Protein AF-A0A7Z9GA40-F1 (afdb_monomer_lite)

Radius of gyration: 10.46 Å; chains: 1; bounding box: 29×19×28 Å

Secondary structure (DSSP, 8-state):
--TT-EEEEPTT-TT-TT-EEEEEEESTTSSS-TTEEEEEETTS-EEEEEGGGEEEEE---

pLDDT: mean 88.92, std 10.0, range [55.59, 97.12]

Foldseek 3Di:
DDFQFKKFFAPPDPPDHTWIWGFHDAPPVPPPHRQKTWTQTPVRDIDIDGVVRIGTPDDDD

Sequence (61 aa):
MKVGDLVKASDGIDCGENLVGIITCIDPEGINDEEEVEVLWNDGDRCNHSTWLLELINESR

Structure (mmCIF, N/CA/C/O backbone):
data_AF-A0A7Z9GA40-F1
#
_entry.id   AF-A0A7Z9GA40-F1
#
loop_
_atom_site.group_PDB
_atom_site.id
_atom_site.type_symbol
_atom_site.label_atom_id
_atom_site.label_alt_id
_atom_site.label_comp_id
_atom_site.label_asym_id
_atom_site.label_entity_id
_atom_site.label_seq_id
_atom_site.pdbx_PDB_ins_code
_atom_site.Cartn_x
_atom_site.Cartn_y
_atom_site.Cartn_z
_atom_site.occupancy
_atom_site.B_iso_or_equiv
_atom_site.auth_seq_id
_atom_site.auth_comp_id
_atom_site.auth_asym_id
_atom_site.auth_atom_id
_atom_site.pdbx_PDB_model_num
ATOM 1 N N . MET A 1 1 ? -6.690 6.528 4.630 1.00 88.69 1 MET A N 1
ATOM 2 C CA . MET A 1 1 ? -6.568 5.353 3.747 1.00 88.69 1 MET A CA 1
ATOM 3 C C . MET A 1 1 ? -7.137 4.147 4.473 1.00 88.69 1 MET A C 1
ATOM 5 O O . MET A 1 1 ? -7.037 4.097 5.692 1.00 88.69 1 MET A O 1
ATOM 9 N N . LYS A 1 2 ? -7.768 3.216 3.760 1.00 92.75 2 LYS A N 1
ATOM 10 C CA . LYS A 1 2 ? -8.307 1.960 4.301 1.00 92.75 2 LYS A CA 1
ATOM 11 C C . LYS A 1 2 ? -8.082 0.805 3.327 1.00 92.75 2 LYS A C 1
ATOM 13 O O . LYS A 1 2 ? -7.827 1.019 2.144 1.00 92.75 2 LYS A O 1
ATOM 18 N N . VAL A 1 3 ? -8.229 -0.425 3.819 1.00 95.75 3 VAL A N 1
ATOM 19 C CA . VAL A 1 3 ? -8.217 -1.627 2.971 1.00 95.75 3 VAL A CA 1
ATOM 20 C C . VAL A 1 3 ? -9.239 -1.487 1.840 1.00 95.75 3 VAL A C 1
ATOM 22 O O . VAL A 1 3 ? -10.393 -1.130 2.078 1.00 95.75 3 VAL A O 1
ATOM 25 N N . GLY A 1 4 ? -8.802 -1.780 0.617 1.00 95.56 4 GLY A N 1
ATOM 26 C CA . GLY A 1 4 ? -9.591 -1.664 -0.607 1.00 95.56 4 GLY A CA 1
ATOM 27 C C . GLY A 1 4 ? -9.464 -0.321 -1.329 1.00 95.56 4 GLY A C 1
ATOM 28 O O . GLY A 1 4 ? -9.911 -0.223 -2.471 1.00 95.56 4 GLY A O 1
ATOM 29 N N . ASP A 1 5 ? -8.856 0.698 -0.717 1.00 95.62 5 ASP A N 1
ATOM 30 C CA . ASP A 1 5 ? -8.587 1.961 -1.407 1.00 95.62 5 ASP A CA 1
ATOM 31 C C . ASP A 1 5 ? -7.584 1.765 -2.548 1.00 95.62 5 ASP A C 1
ATOM 33 O O . ASP A 1 5 ? -6.604 1.024 -2.418 1.00 95.62 5 ASP A O 1
ATOM 37 N N . LEU A 1 6 ? -7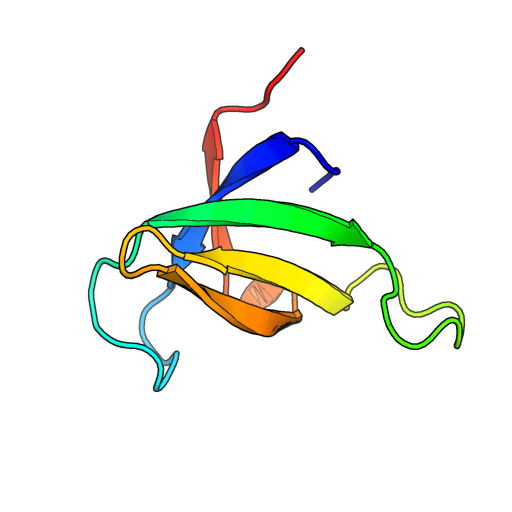.831 2.461 -3.660 1.00 95.44 6 LEU A N 1
ATOM 38 C CA . LEU A 1 6 ? -6.934 2.500 -4.808 1.00 95.44 6 LEU A CA 1
ATOM 39 C C . LEU A 1 6 ? -5.961 3.669 -4.646 1.00 95.44 6 LEU A C 1
ATOM 41 O O . LEU A 1 6 ? -6.385 4.825 -4.541 1.00 95.44 6 LEU A O 1
ATOM 45 N N . VAL A 1 7 ? -4.667 3.375 -4.680 1.00 94.62 7 VAL A N 1
ATOM 46 C CA . VAL A 1 7 ? -3.588 4.339 -4.457 1.00 94.62 7 VAL A CA 1
ATOM 47 C C . VAL A 1 7 ? -2.606 4.375 -5.621 1.00 94.62 7 VAL A C 1
ATOM 49 O O . VAL A 1 7 ? -2.477 3.412 -6.375 1.00 94.62 7 VAL A O 1
ATOM 52 N N . LYS A 1 8 ? -1.901 5.494 -5.755 1.00 93.62 8 LYS A N 1
ATOM 53 C CA . LYS A 1 8 ? -0.762 5.685 -6.650 1.00 93.62 8 LYS A CA 1
ATOM 54 C C . LYS A 1 8 ? 0.508 5.845 -5.820 1.00 93.62 8 LYS A C 1
ATOM 56 O O . LYS A 1 8 ? 0.459 6.472 -4.765 1.00 93.62 8 LYS A O 1
ATOM 61 N N . ALA A 1 9 ? 1.636 5.347 -6.314 1.00 91.44 9 ALA A N 1
ATOM 62 C CA . ALA A 1 9 ? 2.937 5.734 -5.779 1.00 91.44 9 AL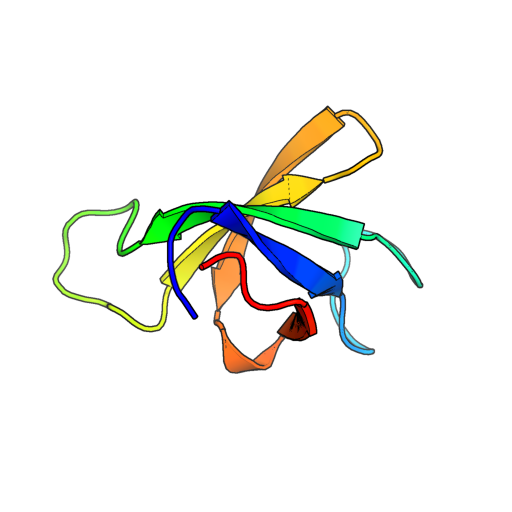A A CA 1
ATOM 63 C C . ALA A 1 9 ? 3.206 7.229 -6.042 1.00 91.44 9 ALA A C 1
ATOM 65 O O . ALA A 1 9 ? 3.075 7.691 -7.182 1.00 91.44 9 ALA A O 1
ATOM 66 N N . SER A 1 10 ? 3.579 7.966 -4.993 1.00 87.19 10 SER A N 1
ATOM 67 C CA . SER A 1 10 ? 4.066 9.344 -5.099 1.00 87.19 10 SER A CA 1
ATOM 68 C C . SER A 1 10 ? 5.483 9.389 -5.675 1.00 87.19 10 SER A C 1
ATOM 70 O O . SER A 1 10 ? 6.233 8.408 -5.617 1.00 87.19 10 SER A O 1
ATOM 72 N N . ASP A 1 11 ? 5.885 10.559 -6.172 1.00 74.50 11 ASP A N 1
ATOM 73 C CA . ASP A 1 11 ? 7.267 10.809 -6.584 1.00 74.50 11 ASP A CA 1
ATOM 74 C C . ASP A 1 11 ? 8.221 10.564 -5.396 1.00 74.50 11 ASP A C 1
ATOM 76 O O . ASP A 1 11 ? 8.114 11.212 -4.353 1.00 74.50 11 ASP A O 1
ATOM 80 N N . GLY A 1 12 ? 9.153 9.614 -5.541 1.00 68.81 12 GLY A N 1
ATOM 81 C CA . GLY A 1 12 ? 10.135 9.253 -4.506 1.00 68.81 12 GLY A CA 1
ATOM 82 C C . GLY A 1 12 ? 10.015 7.836 -3.936 1.00 68.81 12 GLY A C 1
ATOM 83 O O . GLY A 1 12 ? 10.865 7.442 -3.138 1.00 68.81 12 GLY A O 1
ATOM 84 N N . ILE A 1 13 ? 9.013 7.058 -4.353 1.00 76.44 13 ILE A N 1
ATOM 85 C CA . ILE A 1 13 ? 8.959 5.615 -4.094 1.00 76.44 13 ILE A CA 1
ATOM 86 C C . ILE A 1 13 ? 9.856 4.864 -5.101 1.00 76.44 13 ILE A C 1
ATOM 88 O O . ILE A 1 13 ? 9.695 5.004 -6.312 1.00 76.44 13 ILE A O 1
ATOM 92 N N . ASP A 1 14 ? 10.761 4.014 -4.602 1.00 72.19 14 ASP A N 1
ATOM 93 C CA . ASP A 1 14 ? 11.694 3.201 -5.416 1.00 72.19 14 ASP A CA 1
ATOM 94 C C . ASP A 1 14 ? 11.033 1.966 -6.076 1.00 72.19 14 ASP A C 1
ATOM 96 O O . ASP A 1 14 ? 11.694 1.118 -6.666 1.00 72.19 14 ASP A O 1
ATOM 100 N N . CYS A 1 15 ? 9.707 1.843 -5.983 1.00 68.19 15 CYS A N 1
ATOM 101 C CA . CYS A 1 15 ? 8.927 0.774 -6.617 1.00 68.19 15 CYS A CA 1
ATOM 102 C C . CYS A 1 15 ? 8.670 1.038 -8.106 1.00 68.19 15 CYS A C 1
ATOM 104 O O . CYS A 1 15 ? 8.346 0.11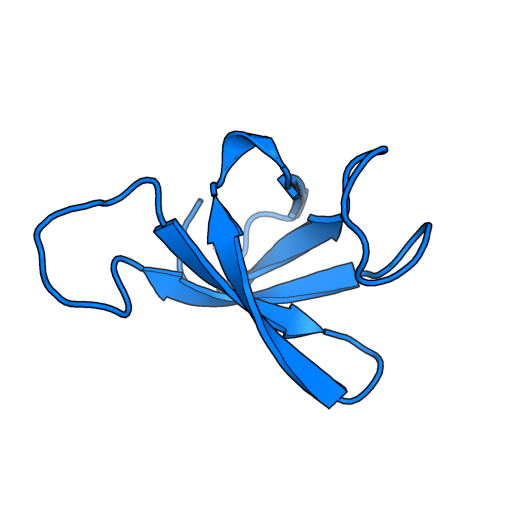3 -8.840 1.00 68.19 15 CYS A O 1
ATOM 106 N N . GLY A 1 16 ? 8.825 2.282 -8.570 1.00 66.25 16 GLY A N 1
ATOM 107 C CA . GLY A 1 16 ? 8.616 2.666 -9.965 1.00 66.25 16 GLY A CA 1
ATOM 108 C C . GLY A 1 16 ? 7.607 3.800 -10.131 1.00 66.25 16 GLY A C 1
ATOM 109 O O . GLY A 1 16 ? 6.588 3.882 -9.445 1.00 66.25 16 GLY A O 1
ATOM 110 N N . GLU A 1 17 ? 7.895 4.694 -11.076 1.00 66.94 17 GLU A N 1
ATOM 111 C CA . GLU A 1 17 ? 7.026 5.826 -11.393 1.00 66.94 17 GLU A CA 1
ATOM 112 C C . GLU A 1 17 ? 5.670 5.337 -11.937 1.00 66.94 17 GLU A C 1
ATOM 114 O O . GLU A 1 17 ? 5.607 4.512 -12.848 1.00 66.94 17 GLU A O 1
ATOM 119 N N . ASN A 1 18 ? 4.570 5.910 -11.437 1.00 78.06 18 ASN A N 1
ATOM 120 C CA . ASN A 1 18 ? 3.193 5.647 -11.885 1.00 78.06 18 ASN A CA 1
ATOM 121 C C . ASN A 1 18 ? 2.607 4.259 -11.576 1.00 78.06 18 ASN A C 1
ATOM 123 O O . ASN A 1 18 ? 1.614 3.874 -12.203 1.00 78.06 18 ASN A O 1
ATOM 127 N N . LEU A 1 19 ? 3.144 3.535 -10.594 1.00 89.94 19 LEU A N 1
ATOM 128 C CA . LEU A 1 19 ? 2.464 2.348 -10.083 1.00 89.94 19 LEU A CA 1
ATOM 129 C C . LEU A 1 19 ? 1.143 2.711 -9.401 1.00 89.94 19 LEU A C 1
ATOM 131 O O . LEU A 1 19 ? 1.025 3.723 -8.704 1.00 89.94 19 LEU A O 1
ATOM 135 N N . VAL A 1 20 ? 0.147 1.857 -9.623 1.00 94.00 20 VAL A N 1
ATOM 136 C CA . VAL A 1 20 ? -1.171 1.924 -8.990 1.00 94.00 20 VAL A CA 1
ATOM 137 C C . VAL A 1 20 ? -1.384 0.617 -8.250 1.00 94.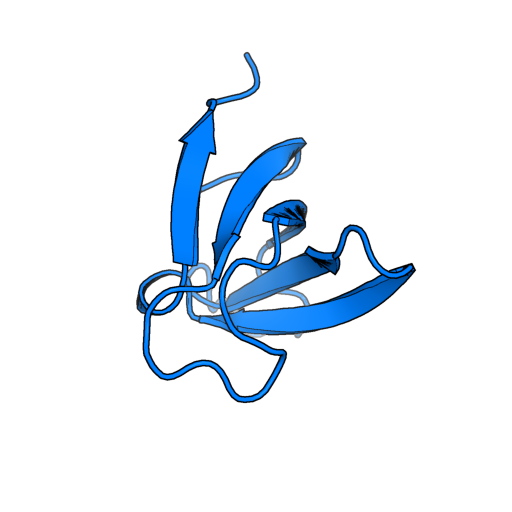00 20 VAL A C 1
ATOM 139 O O . VAL A 1 20 ? -1.077 -0.449 -8.780 1.00 94.00 20 VAL A O 1
ATOM 142 N N . GLY A 1 21 ? -1.908 0.687 -7.036 1.00 94.62 2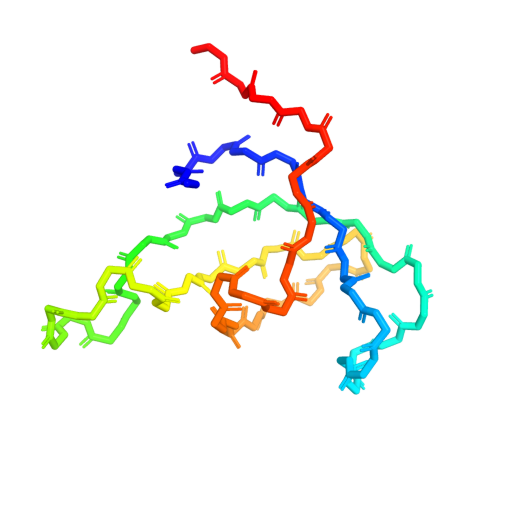1 GLY A N 1
ATOM 143 C CA . GLY A 1 21 ? -2.097 -0.476 -6.186 1.00 94.62 21 GLY A CA 1
ATOM 144 C C . GLY A 1 21 ? -3.331 -0.357 -5.312 1.00 94.62 21 GLY A C 1
ATOM 145 O O . GLY A 1 21 ? -3.981 0.686 -5.259 1.00 94.62 21 GLY A O 1
ATOM 146 N N . ILE A 1 22 ? -3.670 -1.453 -4.647 1.00 96.38 22 ILE A N 1
ATOM 147 C CA . ILE A 1 22 ? -4.785 -1.520 -3.704 1.00 96.38 22 ILE A CA 1
ATOM 148 C C . ILE A 1 22 ? -4.222 -1.774 -2.314 1.00 96.38 22 ILE A C 1
ATOM 150 O O . ILE A 1 22 ? -3.364 -2.642 -2.142 1.00 96.38 22 ILE A O 1
ATOM 154 N N . ILE A 1 23 ? -4.729 -1.054 -1.318 1.00 96.56 23 ILE A N 1
ATOM 155 C CA . ILE A 1 23 ? -4.372 -1.310 0.078 1.00 96.56 23 ILE A CA 1
ATOM 156 C C . ILE A 1 23 ? -4.979 -2.639 0.519 1.00 96.56 23 ILE A C 1
ATOM 158 O O . ILE A 1 23 ? -6.190 -2.847 0.434 1.00 96.56 23 ILE A O 1
ATOM 162 N N . THR A 1 24 ? -4.136 -3.531 1.025 1.00 97.12 24 THR A N 1
ATOM 163 C CA . THR A 1 24 ? -4.525 -4.879 1.460 1.00 97.12 24 THR A CA 1
ATOM 164 C C . THR A 1 24 ? -4.470 -5.063 2.973 1.00 97.12 24 THR A C 1
ATOM 166 O O . THR A 1 24 ? -5.227 -5.879 3.499 1.00 97.12 24 THR A O 1
ATOM 169 N N . CYS A 1 25 ? -3.664 -4.265 3.678 1.00 97.12 25 CYS A N 1
ATOM 170 C CA . CYS A 1 25 ? -3.545 -4.288 5.134 1.00 97.12 25 CYS A CA 1
ATOM 171 C C . CYS A 1 25 ? -3.213 -2.889 5.685 1.00 97.12 25 CYS A C 1
ATOM 173 O O . CYS A 1 25 ? -2.526 -2.121 5.013 1.00 97.12 25 CYS A O 1
ATOM 175 N N . ILE A 1 26 ? -3.686 -2.581 6.896 1.00 96.62 26 ILE A N 1
ATOM 176 C CA . ILE A 1 26 ? -3.286 -1.412 7.703 1.00 96.62 26 ILE A CA 1
ATOM 177 C C . ILE A 1 26 ? -2.516 -1.947 8.910 1.00 96.62 26 ILE A C 1
ATOM 179 O O . ILE A 1 26 ? -2.961 -2.945 9.478 1.00 96.62 26 ILE A O 1
ATOM 183 N N . ASP A 1 27 ? -1.411 -1.302 9.289 1.00 95.38 27 ASP A N 1
ATOM 184 C CA . ASP A 1 27 ? -0.494 -1.772 10.338 1.00 95.38 27 ASP A CA 1
ATOM 185 C C . ASP A 1 27 ? -0.073 -3.241 10.116 1.00 95.38 27 ASP A C 1
ATOM 187 O O . ASP A 1 27 ? -0.357 -4.118 10.939 1.00 95.38 27 ASP A O 1
ATOM 191 N N . PRO A 1 28 ? 0.560 -3.565 8.968 1.00 94.25 28 PRO A N 1
ATOM 192 C CA . PRO A 1 28 ? 0.955 -4.938 8.652 1.00 94.25 28 PRO A CA 1
ATOM 193 C C . PRO A 1 28 ? 1.927 -5.541 9.679 1.00 94.25 28 PRO A C 1
ATOM 195 O O . PRO A 1 28 ? 1.980 -6.765 9.816 1.00 94.25 28 PRO A O 1
ATOM 198 N N . GLU A 1 29 ? 2.673 -4.709 10.411 1.00 93.00 29 GLU A N 1
ATOM 199 C CA . GLU A 1 29 ? 3.592 -5.140 11.469 1.00 93.00 29 GLU A CA 1
ATOM 200 C C . GLU A 1 29 ? 2.900 -5.364 12.828 1.00 93.00 29 GLU A C 1
ATOM 202 O O . GLU A 1 29 ? 3.448 -6.056 13.692 1.00 93.00 29 GLU A O 1
ATOM 207 N N . GLY A 1 30 ? 1.688 -4.834 13.026 1.00 92.94 30 GLY A N 1
ATOM 208 C CA . GLY A 1 30 ? 0.925 -4.971 14.269 1.00 92.94 30 GLY A CA 1
ATOM 209 C C . GLY A 1 30 ? 1.530 -4.203 15.447 1.00 92.94 30 GLY A C 1
ATOM 210 O O . GLY A 1 30 ? 1.377 -4.620 16.601 1.00 92.94 30 GLY A O 1
ATOM 211 N N . ILE A 1 31 ? 2.259 -3.121 15.167 1.00 93.56 31 ILE A N 1
ATOM 212 C CA . ILE A 1 31 ? 2.941 -2.290 16.170 1.00 93.56 31 ILE A CA 1
ATOM 213 C C . ILE A 1 31 ? 2.164 -1.013 16.496 1.00 93.56 31 ILE A C 1
ATOM 215 O O . ILE A 1 31 ? 2.679 -0.145 17.205 1.00 93.56 31 ILE A O 1
ATOM 219 N N . ASN A 1 32 ? 0.907 -0.939 16.050 1.00 93.31 32 ASN A N 1
ATOM 220 C CA . ASN A 1 32 ? 0.017 0.200 16.207 1.00 93.31 32 ASN A CA 1
ATOM 221 C C . ASN A 1 32 ? 0.519 1.439 15.442 1.00 93.31 32 ASN A C 1
ATOM 223 O O . ASN A 1 32 ? 0.404 2.564 15.942 1.00 93.31 32 ASN A O 1
ATOM 227 N N . ASP A 1 33 ? 1.072 1.216 14.243 1.00 93.88 33 ASP A N 1
ATOM 228 C CA . ASP A 1 33 ? 1.379 2.260 13.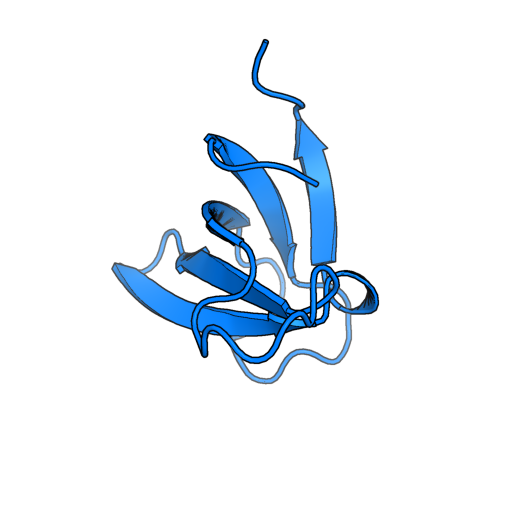261 1.00 93.88 33 ASP A CA 1
ATOM 229 C C . ASP A 1 33 ? 0.340 2.248 12.129 1.00 93.88 33 ASP A C 1
ATOM 231 O O . ASP A 1 33 ? 0.461 1.542 11.129 1.00 93.88 33 ASP A O 1
ATOM 235 N N . GLU A 1 34 ? -0.722 3.038 12.298 1.00 92.19 34 GLU A N 1
ATOM 236 C CA . GLU A 1 34 ? -1.790 3.164 11.297 1.00 92.19 34 GLU A CA 1
ATOM 237 C C . GLU A 1 34 ? -1.348 3.934 10.035 1.00 92.19 34 GLU A C 1
ATOM 239 O O . GLU A 1 34 ? -2.087 3.965 9.047 1.00 92.19 34 GLU A O 1
ATOM 244 N N . GLU A 1 35 ? -0.156 4.543 10.048 1.00 93.44 35 GLU A N 1
ATOM 245 C CA . GLU A 1 35 ? 0.428 5.218 8.889 1.00 93.44 35 GLU A CA 1
ATOM 246 C C . GLU A 1 35 ? 1.258 4.265 8.015 1.00 93.44 35 GLU A C 1
ATOM 248 O O . GLU A 1 35 ? 1.706 4.675 6.944 1.00 93.44 35 GLU A O 1
ATOM 253 N N . GLU A 1 36 ? 1.437 2.999 8.409 1.00 94.88 36 GLU A N 1
ATOM 254 C CA . GLU A 1 36 ? 2.026 1.957 7.567 1.00 94.88 36 GLU A CA 1
ATOM 255 C C . GLU A 1 36 ? 0.941 1.058 6.958 1.00 94.88 36 GLU A C 1
ATOM 257 O O . GLU A 1 36 ? 0.057 0.534 7.642 1.00 94.88 36 GLU A O 1
ATOM 262 N N . VAL A 1 37 ? 1.006 0.859 5.640 1.00 96.12 37 VAL A N 1
ATOM 263 C CA . VAL A 1 37 ? 0.032 0.063 4.888 1.00 96.12 37 VAL A CA 1
ATOM 264 C C . VAL A 1 37 ? 0.720 -0.888 3.920 1.00 96.12 37 VAL A C 1
ATOM 266 O O . VAL A 1 37 ? 1.734 -0.552 3.317 1.00 96.12 37 VAL A O 1
ATOM 269 N N . GLU A 1 38 ? 0.140 -2.068 3.717 1.00 96.19 38 GLU A N 1
ATOM 270 C CA . GLU A 1 38 ? 0.580 -3.000 2.674 1.00 96.19 38 GLU A CA 1
ATOM 271 C C . GLU A 1 38 ? -0.203 -2.742 1.384 1.00 96.19 38 GLU A C 1
ATOM 273 O O . GLU A 1 38 ? -1.441 -2.792 1.374 1.00 96.19 38 GLU A O 1
ATOM 278 N N . VAL A 1 39 ? 0.510 -2.532 0.279 1.00 95.56 39 VAL A N 1
ATOM 279 C CA . VAL A 1 39 ? -0.074 -2.294 -1.044 1.00 95.56 39 VAL A CA 1
ATOM 280 C C . VAL A 1 39 ? 0.213 -3.483 -1.957 1.00 95.56 39 VAL A C 1
ATOM 282 O O . VAL A 1 39 ? 1.353 -3.926 -2.065 1.00 95.56 39 VAL A O 1
ATOM 285 N N . LEU A 1 40 ? -0.824 -3.987 -2.631 1.00 95.81 40 LEU A N 1
ATOM 286 C CA . LEU A 1 40 ? -0.680 -4.880 -3.782 1.00 95.81 40 LEU A CA 1
ATOM 287 C C . LEU A 1 40 ? -0.653 -4.030 -5.052 1.00 95.81 40 LEU A C 1
ATOM 289 O O . LEU A 1 40 ? -1.677 -3.457 -5.440 1.00 95.81 40 LEU A O 1
ATOM 293 N N . TRP A 1 41 ? 0.510 -3.951 -5.685 1.00 94.25 41 TRP A N 1
ATOM 294 C CA . TRP A 1 41 ? 0.736 -3.177 -6.898 1.00 94.25 41 TRP A CA 1
ATOM 295 C C . TRP A 1 41 ? 0.225 -3.906 -8.146 1.00 94.25 41 TRP A C 1
ATOM 297 O O . TRP A 1 41 ? 0.050 -5.127 -8.174 1.00 94.25 41 TRP A O 1
ATOM 307 N N . ASN A 1 42 ? -0.057 -3.146 -9.204 1.00 93.00 42 ASN A N 1
ATOM 308 C CA . ASN A 1 42 ? -0.587 -3.663 -10.469 1.00 93.00 42 ASN A CA 1
ATOM 309 C C . ASN A 1 42 ? 0.406 -4.519 -11.273 1.00 93.00 42 ASN A C 1
ATOM 311 O O . ASN A 1 42 ? -0.009 -5.195 -12.216 1.00 93.00 42 ASN A O 1
ATOM 315 N N . ASP A 1 43 ? 1.687 -4.503 -10.918 1.00 91.12 43 ASP A N 1
ATOM 316 C CA . ASP A 1 43 ? 2.707 -5.421 -11.430 1.00 91.12 43 ASP A CA 1
ATOM 317 C C . ASP A 1 43 ? 2.737 -6.770 -10.681 1.00 91.12 43 ASP A C 1
ATOM 319 O O . ASP A 1 43 ? 3.388 -7.716 -11.129 1.00 91.12 43 ASP A O 1
ATOM 323 N N . GLY A 1 44 ? 1.969 -6.884 -9.593 1.00 91.19 44 GLY A N 1
ATOM 324 C CA . GLY A 1 44 ? 1.835 -8.074 -8.762 1.00 91.19 44 GLY A CA 1
ATOM 325 C C . GLY A 1 44 ? 2.705 -8.075 -7.506 1.00 91.19 44 GLY A C 1
ATOM 326 O O . GLY A 1 44 ? 2.592 -9.028 -6.732 1.00 91.19 44 GLY A O 1
ATOM 327 N N . ASP A 1 45 ? 3.542 -7.055 -7.286 1.00 91.81 45 ASP A N 1
ATOM 328 C CA . ASP A 1 45 ? 4.358 -6.964 -6.076 1.00 91.81 45 ASP A CA 1
ATOM 329 C C . ASP A 1 45 ? 3.533 -6.554 -4.846 1.00 91.81 45 ASP A C 1
ATOM 331 O O . ASP A 1 45 ? 2.497 -5.888 -4.951 1.00 91.81 45 ASP A O 1
ATOM 335 N N . ARG A 1 46 ? 3.994 -6.966 -3.660 1.00 93.75 46 ARG A N 1
ATOM 336 C CA . ARG A 1 46 ? 3.414 -6.578 -2.370 1.00 93.75 46 ARG A CA 1
ATOM 337 C C . ARG A 1 46 ? 4.492 -6.012 -1.471 1.00 93.75 46 ARG A C 1
ATOM 339 O O . ARG A 1 46 ? 5.427 -6.721 -1.102 1.00 93.75 46 ARG A O 1
ATOM 346 N N . CYS A 1 47 ? 4.313 -4.766 -1.062 1.00 91.88 47 CYS A N 1
ATOM 347 C CA . CYS A 1 47 ? 5.235 -4.109 -0.150 1.00 91.88 47 CYS A CA 1
ATOM 348 C C . CYS A 1 47 ? 4.523 -3.117 0.769 1.00 91.88 47 CYS A C 1
ATOM 350 O O . CYS A 1 47 ? 3.434 -2.612 0.473 1.00 91.88 47 CYS A O 1
ATOM 352 N N . ASN A 1 48 ? 5.158 -2.878 1.915 1.00 93.56 48 ASN A N 1
ATOM 353 C CA . ASN A 1 48 ? 4.689 -1.929 2.907 1.00 93.56 48 ASN A CA 1
ATOM 354 C C . ASN A 1 48 ? 5.183 -0.528 2.565 1.00 93.56 48 ASN A C 1
ATOM 356 O O . ASN A 1 48 ? 6.342 -0.333 2.189 1.00 93.56 48 ASN A O 1
ATOM 360 N N . HIS A 1 49 ? 4.308 0.449 2.746 1.00 92.44 49 HIS A N 1
ATOM 361 C CA . HIS A 1 49 ? 4.602 1.850 2.536 1.00 92.44 49 HIS A CA 1
ATOM 362 C C . HIS A 1 49 ? 3.958 2.697 3.610 1.00 92.44 49 HIS A C 1
ATOM 364 O O . HIS A 1 49 ? 2.854 2.424 4.077 1.00 92.44 49 HIS A O 1
ATOM 370 N N . SER A 1 50 ? 4.628 3.795 3.923 1.00 92.62 50 SER A N 1
ATOM 371 C CA . SER A 1 50 ? 4.004 4.868 4.667 1.00 92.62 50 SER A CA 1
ATOM 372 C C . SER A 1 50 ? 2.954 5.573 3.804 1.00 92.62 50 SER A C 1
ATOM 374 O O . SER A 1 50 ? 3.208 5.889 2.639 1.00 92.62 50 SER A O 1
ATOM 376 N N . THR A 1 51 ? 1.794 5.870 4.379 1.00 93.19 51 THR A N 1
ATOM 377 C CA . THR A 1 51 ? 0.656 6.556 3.735 1.00 93.19 51 THR A CA 1
ATOM 378 C C . THR A 1 51 ? 1.047 7.862 3.039 1.00 93.19 51 THR A C 1
ATOM 380 O O . THR A 1 51 ? 0.501 8.179 1.986 1.00 93.19 51 THR A O 1
ATOM 383 N N . TRP A 1 52 ? 2.010 8.620 3.577 1.00 91.06 52 TRP A N 1
ATOM 384 C CA . TRP A 1 52 ? 2.463 9.896 3.003 1.00 91.06 52 TRP A CA 1
ATOM 385 C C . TRP A 1 52 ? 3.255 9.749 1.697 1.00 91.06 52 TRP A C 1
ATOM 387 O O . TRP A 1 52 ? 3.490 10.742 1.009 1.00 91.06 52 TRP A O 1
ATOM 397 N N . LEU A 1 53 ? 3.673 8.531 1.348 1.00 91.56 53 LEU A N 1
ATOM 398 C CA . LEU A 1 53 ? 4.291 8.211 0.060 1.00 91.56 53 LEU A CA 1
ATOM 399 C C . LEU A 1 53 ? 3.262 7.740 -0.980 1.00 91.56 53 LEU A C 1
ATOM 401 O O . LEU A 1 53 ? 3.637 7.365 -2.089 1.00 91.56 53 LEU A O 1
ATOM 405 N N . LEU A 1 54 ? 1.974 7.747 -0.633 1.00 92.31 54 LEU A N 1
ATOM 406 C CA . LEU A 1 54 ? 0.893 7.265 -1.478 1.00 92.31 54 LEU A CA 1
ATOM 407 C C . LEU A 1 54 ? -0.111 8.387 -1.755 1.00 92.31 54 LEU A C 1
ATOM 409 O O . LEU A 1 54 ? -0.487 9.155 -0.870 1.00 92.31 54 LEU A O 1
ATOM 413 N N . GLU A 1 55 ? -0.609 8.446 -2.984 1.00 92.81 55 GLU A N 1
ATOM 414 C CA . GLU A 1 55 ? -1.712 9.328 -3.360 1.00 92.81 55 GLU A CA 1
ATOM 415 C C . GLU A 1 55 ? -2.996 8.514 -3.500 1.00 92.81 55 GLU A C 1
ATOM 417 O O . GLU A 1 55 ? -3.052 7.523 -4.228 1.00 92.81 55 GLU A O 1
ATOM 422 N N . LEU A 1 56 ? -4.062 8.936 -2.824 1.00 93.00 56 LEU A N 1
ATOM 423 C CA . LEU A 1 56 ? -5.367 8.293 -2.933 1.00 93.00 56 LEU A CA 1
ATOM 424 C C . LEU A 1 56 ? -6.030 8.655 -4.270 1.00 93.00 56 LEU A C 1
ATOM 426 O O . LEU A 1 56 ? -6.324 9.821 -4.528 1.00 93.00 56 LEU A O 1
ATOM 430 N N . ILE A 1 57 ? -6.296 7.649 -5.106 1.00 89.69 57 ILE A N 1
ATOM 431 C CA . ILE A 1 57 ? -6.971 7.825 -6.401 1.00 89.69 57 ILE A CA 1
ATOM 432 C C . ILE A 1 57 ? -8.484 7.685 -6.233 1.00 89.69 57 ILE A C 1
ATOM 434 O O . ILE A 1 57 ? -9.261 8.457 -6.800 1.00 89.69 57 ILE A O 1
ATOM 438 N N . ASN A 1 58 ? -8.916 6.655 -5.502 1.00 82.00 58 ASN A N 1
ATOM 439 C CA . ASN A 1 58 ? -10.327 6.346 -5.322 1.00 82.00 58 ASN A CA 1
ATOM 440 C C . ASN A 1 58 ? -10.576 5.673 -3.971 1.00 82.00 58 ASN A C 1
ATOM 442 O O . ASN A 1 58 ? -9.880 4.727 -3.601 1.00 82.00 58 ASN A O 1
ATOM 446 N N . GLU A 1 59 ? -11.608 6.143 -3.280 1.00 69.94 59 GLU A N 1
ATOM 447 C CA . GLU A 1 59 ? -12.116 5.520 -2.065 1.00 69.94 59 GLU A CA 1
ATOM 448 C C . GLU A 1 59 ? -13.109 4.424 -2.446 1.00 69.94 59 GLU A C 1
ATOM 450 O O . GLU A 1 59 ? -14.196 4.702 -2.969 1.00 69.94 59 GLU A O 1
ATOM 455 N N . SER A 1 60 ? -12.768 3.170 -2.148 1.00 62.16 60 SER A N 1
ATOM 456 C CA . SER A 1 60 ? -13.784 2.117 -2.195 1.00 62.16 60 SER A CA 1
ATOM 457 C C . SER A 1 60 ? -14.799 2.399 -1.083 1.00 62.16 60 SER A C 1
ATOM 459 O O . SER A 1 60 ? -14.417 2.791 0.017 1.00 62.16 60 SER A O 1
ATOM 461 N N . ARG A 1 61 ? -16.106 2.306 -1.348 1.00 55.59 61 ARG A N 1
ATOM 462 C CA . ARG A 1 61 ? -17.126 2.568 -0.317 1.00 55.59 61 ARG A CA 1
ATOM 463 C C . ARG A 1 61 ? -17.286 1.386 0.620 1.00 55.59 61 ARG A C 1
ATOM 465 O O . ARG A 1 61 ? -17.645 0.303 0.115 1.00 55.59 61 ARG A O 1
#